Protein AF-A0A5J4N6K6-F1 (afdb_monomer_lite)

Structure (mmCIF, N/CA/C/O backbone):
data_AF-A0A5J4N6K6-F1
#
_entry.id   AF-A0A5J4N6K6-F1
#
loop_
_atom_site.group_PDB
_atom_site.id
_atom_site.type_symbol
_atom_site.label_atom_id
_atom_site.label_alt_id
_atom_site.label_comp_id
_atom_site.label_asym_id
_atom_site.label_entity_id
_atom_site.label_seq_id
_atom_site.pdbx_PDB_ins_code
_atom_site.Cartn_x
_atom_site.Cartn_y
_atom_site.Cartn_z
_atom_site.occupancy
_atom_site.B_iso_or_equiv
_atom_site.auth_seq_id
_atom_site.auth_comp_id
_atom_site.auth_asym_id
_atom_site.auth_atom_id
_atom_site.pdbx_PDB_model_num
ATOM 1 N N . MET A 1 1 ? 20.820 5.155 -58.639 1.00 45.56 1 MET A N 1
ATOM 2 C CA . MET A 1 1 ? 19.519 4.553 -58.277 1.00 45.56 1 MET A CA 1
ATOM 3 C C . MET A 1 1 ? 19.661 3.046 -58.400 1.00 45.56 1 MET A C 1
ATOM 5 O O . MET A 1 1 ? 19.700 2.558 -59.518 1.00 45.56 1 MET A O 1
ATOM 9 N N . MET A 1 2 ? 19.829 2.336 -57.283 1.00 40.25 2 MET A N 1
ATOM 10 C CA . MET A 1 2 ? 19.807 0.869 -57.244 1.00 40.25 2 MET A CA 1
ATOM 11 C C . MET A 1 2 ? 18.476 0.452 -56.613 1.00 40.25 2 MET A C 1
ATOM 13 O O . MET A 1 2 ? 18.190 0.846 -55.486 1.00 40.25 2 MET A O 1
ATOM 17 N N . TYR A 1 3 ? 17.645 -0.262 -57.370 1.00 41.50 3 TYR A N 1
ATOM 18 C CA . TYR A 1 3 ? 16.373 -0.819 -56.907 1.00 41.50 3 TYR A CA 1
ATOM 19 C C . TYR A 1 3 ? 16.676 -2.117 -56.145 1.00 41.50 3 TYR A C 1
ATOM 21 O O . TYR A 1 3 ? 17.150 -3.077 -56.750 1.00 41.50 3 TYR A O 1
ATOM 29 N N . HIS A 1 4 ? 16.449 -2.140 -54.828 1.00 50.00 4 HIS A N 1
ATOM 30 C CA . HIS A 1 4 ? 16.527 -3.373 -54.041 1.00 50.00 4 HIS A CA 1
ATOM 31 C C . HIS A 1 4 ? 15.254 -4.207 -54.236 1.00 50.00 4 HIS A C 1
ATOM 33 O O . HIS A 1 4 ? 14.140 -3.685 -54.198 1.00 50.00 4 HIS A O 1
ATOM 39 N N . SER A 1 5 ? 15.456 -5.504 -54.472 1.00 45.31 5 SER A N 1
ATOM 40 C CA . SER A 1 5 ? 14.424 -6.525 -54.663 1.00 45.31 5 SER A CA 1
ATOM 41 C C . SER A 1 5 ? 13.530 -6.666 -53.413 1.00 45.31 5 SER A C 1
ATOM 43 O O . SER A 1 5 ? 14.051 -6.643 -52.294 1.00 45.31 5 SER A O 1
ATOM 45 N N . PRO A 1 6 ? 12.196 -6.817 -53.555 1.00 57.72 6 PRO A N 1
ATOM 46 C CA . PRO A 1 6 ? 11.258 -6.862 -52.427 1.00 57.72 6 PRO A CA 1
ATOM 47 C C . PRO A 1 6 ? 11.398 -8.099 -51.517 1.00 57.72 6 PRO A C 1
ATOM 49 O O . PRO A 1 6 ? 10.884 -8.074 -50.400 1.00 57.72 6 PRO A O 1
ATOM 52 N N . GLU A 1 7 ? 12.107 -9.151 -51.942 1.00 53.66 7 GLU A N 1
ATOM 53 C CA . GLU A 1 7 ? 12.211 -10.419 -51.195 1.00 53.66 7 GLU A CA 1
ATOM 54 C C . GLU A 1 7 ? 13.235 -10.375 -50.043 1.00 53.66 7 GLU A C 1
ATOM 56 O O . GLU A 1 7 ? 12.949 -10.861 -48.943 1.00 53.66 7 GLU A O 1
ATOM 61 N N . ASP A 1 8 ? 14.369 -9.687 -50.232 1.00 51.59 8 ASP A N 1
ATOM 62 C CA . ASP A 1 8 ? 15.392 -9.521 -49.184 1.00 51.59 8 ASP A CA 1
ATOM 63 C C . ASP A 1 8 ? 14.868 -8.674 -48.016 1.00 51.59 8 ASP A C 1
ATOM 65 O O . ASP A 1 8 ? 15.194 -8.905 -46.850 1.00 51.59 8 ASP A O 1
ATOM 69 N N . THR A 1 9 ? 13.979 -7.722 -48.311 1.00 55.19 9 THR A N 1
ATOM 70 C CA . THR A 1 9 ? 13.373 -6.854 -47.293 1.00 55.19 9 THR A CA 1
ATOM 71 C C . THR A 1 9 ? 12.440 -7.656 -46.380 1.00 55.19 9 THR A C 1
ATOM 73 O O . THR A 1 9 ? 12.446 -7.463 -45.166 1.00 55.19 9 THR A O 1
ATOM 76 N N . SER A 1 10 ? 11.678 -8.611 -46.924 1.00 52.47 10 SER A N 1
ATOM 77 C CA . SER A 1 10 ? 10.756 -9.441 -46.137 1.00 52.47 10 SER A CA 1
ATOM 78 C C . SER A 1 10 ? 11.451 -10.475 -45.247 1.00 52.47 10 SER A C 1
ATOM 80 O O . SER A 1 10 ? 11.034 -10.654 -44.101 1.00 52.47 10 SER A O 1
ATOM 82 N N . ALA A 1 11 ? 12.522 -11.116 -45.727 1.00 53.66 1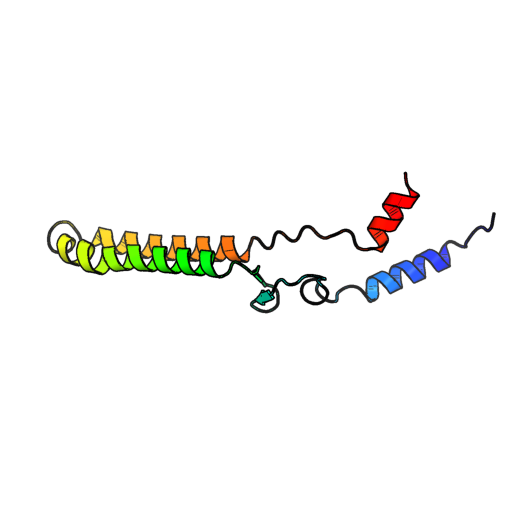1 ALA A N 1
ATOM 83 C CA . ALA A 1 11 ? 13.278 -12.097 -44.944 1.00 53.66 11 ALA A CA 1
ATOM 84 C C . ALA A 1 11 ? 14.033 -11.428 -43.783 1.00 53.66 11 ALA A C 1
ATOM 86 O O . ALA A 1 11 ? 13.966 -11.893 -42.647 1.00 53.66 11 ALA A O 1
ATOM 87 N N . THR A 1 12 ? 14.637 -10.262 -44.033 1.00 54.75 12 THR A N 1
ATOM 88 C CA . THR A 1 12 ? 15.370 -9.507 -43.005 1.00 54.75 12 THR A CA 1
ATOM 89 C C . THR A 1 12 ? 14.439 -8.966 -41.909 1.00 54.75 12 THR A C 1
ATOM 91 O O . THR A 1 12 ? 14.781 -8.993 -40.728 1.00 54.75 12 THR A O 1
ATOM 94 N N . VAL A 1 13 ? 13.224 -8.520 -42.262 1.00 56.50 13 VAL A N 1
ATOM 95 C CA . VAL A 1 13 ? 12.217 -8.052 -41.285 1.00 56.50 13 VAL A CA 1
ATOM 96 C C . VAL A 1 13 ? 11.658 -9.207 -40.444 1.00 56.50 13 VAL A C 1
ATOM 98 O O . VAL A 1 13 ? 11.382 -9.019 -39.257 1.00 56.50 13 VAL A O 1
ATOM 101 N N . CYS A 1 14 ? 11.506 -10.399 -41.029 1.00 52.06 14 CYS A N 1
ATOM 102 C CA . CYS A 1 14 ? 11.060 -11.592 -40.307 1.00 52.06 14 CYS A CA 1
ATOM 103 C C . CYS A 1 14 ? 12.132 -12.078 -39.314 1.00 52.06 14 CYS A C 1
ATOM 105 O O . CYS A 1 14 ? 11.819 -12.361 -38.161 1.00 52.06 14 CYS A O 1
ATOM 107 N N . GLU A 1 15 ? 13.408 -12.047 -39.706 1.00 52.44 15 GLU A N 1
ATOM 108 C CA . GLU A 1 15 ? 14.535 -12.458 -38.858 1.00 52.44 15 GLU A CA 1
ATOM 109 C C . GLU A 1 15 ? 14.796 -11.474 -37.697 1.00 52.44 15 GLU A C 1
ATOM 111 O O . GLU A 1 15 ? 15.072 -11.888 -36.568 1.00 52.44 15 GLU A O 1
ATOM 116 N N . MET A 1 16 ? 14.577 -10.168 -37.910 1.00 51.62 16 MET A N 1
ATOM 117 C CA . MET A 1 16 ? 14.571 -9.175 -36.822 1.00 51.62 16 MET A CA 1
ATOM 118 C C . MET A 1 16 ? 13.359 -9.305 -35.883 1.00 51.62 16 MET A C 1
ATOM 120 O O . MET A 1 16 ? 13.461 -8.949 -34.707 1.00 51.62 16 MET A O 1
ATOM 124 N N . ARG A 1 17 ? 12.222 -9.834 -36.362 1.00 52.09 17 ARG A N 1
ATOM 125 C CA . ARG A 1 17 ? 11.062 -10.187 -35.520 1.00 52.09 17 ARG A CA 1
ATOM 126 C C . ARG A 1 17 ? 11.295 -11.451 -34.693 1.00 52.09 17 ARG A C 1
ATOM 128 O O . ARG A 1 17 ? 10.741 -11.535 -33.605 1.00 52.09 17 ARG A O 1
ATOM 135 N N . GLU A 1 18 ? 12.104 -12.399 -35.162 1.00 49.62 18 GLU A N 1
ATOM 136 C CA . GLU A 1 18 ? 12.398 -13.658 -34.454 1.00 49.62 18 GLU A CA 1
ATOM 137 C C . GLU A 1 18 ? 13.440 -13.469 -33.329 1.00 49.62 18 GLU A C 1
ATOM 139 O O . GLU A 1 18 ? 13.333 -14.066 -32.259 1.00 49.62 18 GLU A O 1
ATOM 144 N N . ALA A 1 19 ? 14.403 -12.553 -33.501 1.00 52.06 19 ALA A N 1
ATOM 145 C CA . ALA A 1 19 ? 15.308 -12.114 -32.428 1.00 52.06 19 ALA A CA 1
ATOM 146 C C . ALA A 1 19 ? 14.604 -11.261 -31.343 1.00 52.06 19 ALA A C 1
ATOM 148 O O . ALA A 1 19 ? 15.204 -10.885 -30.327 1.00 52.06 19 ALA A O 1
ATOM 149 N N . ALA A 1 20 ? 13.319 -10.951 -31.539 1.00 55.34 20 ALA A N 1
ATOM 150 C CA . ALA A 1 20 ? 12.502 -10.182 -30.621 1.00 55.34 20 ALA A CA 1
ATOM 151 C C . ALA A 1 20 ? 11.928 -11.072 -29.512 1.00 55.34 20 ALA A C 1
ATOM 153 O O . ALA A 1 20 ? 10.914 -11.742 -29.669 1.00 55.34 20 ALA A O 1
ATOM 154 N N . SER A 1 21 ? 12.560 -11.025 -28.344 1.00 57.38 21 SER A N 1
ATOM 155 C CA . SER A 1 21 ? 11.889 -10.711 -27.070 1.00 57.38 21 SER A CA 1
ATOM 156 C C . SER A 1 21 ? 12.841 -11.026 -25.919 1.00 57.38 21 SER A C 1
ATOM 158 O O . SER A 1 21 ? 12.550 -11.800 -25.006 1.00 57.38 21 SER A O 1
ATOM 160 N N . VAL A 1 22 ? 14.031 -10.420 -25.938 1.00 57.16 22 VAL A N 1
ATOM 161 C CA . VAL A 1 22 ? 14.746 -10.243 -24.674 1.00 57.16 22 VAL A CA 1
ATOM 162 C C . VAL A 1 22 ? 13.900 -9.236 -23.898 1.00 57.16 22 VAL A C 1
ATOM 164 O O . VAL A 1 22 ? 13.710 -8.116 -24.378 1.00 57.16 22 VAL A O 1
ATOM 167 N N . PRO A 1 23 ? 13.298 -9.620 -22.762 1.00 59.59 23 PRO A N 1
ATOM 168 C CA . PRO A 1 23 ? 12.308 -8.774 -22.126 1.00 59.59 23 PRO A CA 1
ATOM 169 C C . PRO A 1 23 ? 12.975 -7.458 -21.721 1.00 59.59 23 PRO A C 1
ATOM 171 O O . PRO A 1 23 ? 14.034 -7.469 -21.087 1.00 59.59 23 PRO A O 1
ATOM 174 N N . TYR A 1 24 ? 12.359 -6.339 -22.117 1.00 66.69 24 TYR A N 1
ATOM 175 C CA . TYR A 1 24 ? 12.954 -4.997 -22.093 1.00 66.69 24 TYR A CA 1
ATOM 176 C C . TYR A 1 24 ? 13.632 -4.671 -20.751 1.00 66.69 24 TYR A C 1
ATOM 178 O O . TYR A 1 24 ? 14.750 -4.158 -20.756 1.00 66.69 24 TYR A O 1
ATOM 186 N N . TYR A 1 25 ? 13.053 -5.139 -19.626 1.00 60.59 25 TYR A N 1
ATOM 187 C CA . TYR A 1 25 ? 13.599 -5.050 -18.256 1.00 60.59 25 TYR A CA 1
ATOM 188 C C . TYR A 1 25 ? 15.086 -5.468 -18.114 1.00 60.59 25 TYR A C 1
ATOM 190 O O . TYR A 1 25 ? 15.754 -5.008 -17.192 1.00 60.59 25 TYR A O 1
ATOM 198 N N . ARG A 1 26 ? 15.625 -6.334 -18.991 1.00 61.62 26 ARG A N 1
ATOM 199 C CA . ARG A 1 26 ? 17.032 -6.793 -18.963 1.00 61.62 26 ARG A CA 1
ATOM 200 C C . ARG A 1 26 ? 17.995 -5.990 -19.826 1.00 61.62 26 ARG A C 1
ATOM 202 O O . ARG A 1 26 ? 19.192 -6.039 -19.571 1.00 61.62 26 ARG A O 1
ATOM 209 N N . VAL A 1 27 ? 17.483 -5.284 -20.824 1.00 65.75 27 VAL A N 1
ATOM 210 C CA . VAL A 1 27 ? 18.268 -4.511 -21.799 1.00 65.75 27 VAL A CA 1
ATOM 211 C C . VAL A 1 27 ? 18.174 -3.006 -21.545 1.00 65.75 27 VAL A C 1
ATOM 213 O O . VAL A 1 27 ? 18.741 -2.227 -22.303 1.00 65.75 27 VAL A O 1
ATOM 216 N N . HIS A 1 28 ? 17.491 -2.583 -20.473 1.00 62.97 28 HIS A N 1
ATOM 217 C CA . HIS A 1 28 ? 17.355 -1.170 -20.135 1.00 62.97 28 HIS A CA 1
ATOM 218 C C . HIS A 1 28 ? 18.702 -0.481 -19.925 1.00 62.97 28 HIS A C 1
ATOM 220 O O . HIS A 1 28 ? 19.401 -0.785 -18.953 1.00 62.97 28 HIS A O 1
ATOM 226 N N . PRO A 1 29 ? 19.019 0.534 -20.744 1.00 57.78 29 PRO A N 1
ATOM 227 C CA . PRO A 1 29 ? 20.148 1.404 -20.492 1.00 57.78 29 PRO A CA 1
ATOM 228 C C . PRO A 1 29 ? 19.732 2.412 -19.410 1.00 57.78 29 PRO A C 1
ATOM 230 O O . PRO A 1 29 ? 19.211 3.487 -19.697 1.00 57.78 29 PRO A O 1
ATOM 233 N N . GLY A 1 30 ? 19.884 2.041 -18.137 1.00 61.81 30 GLY A N 1
ATOM 234 C CA . GLY A 1 30 ? 19.537 2.907 -17.011 1.00 61.81 30 GLY A CA 1
ATOM 235 C C . GLY A 1 30 ? 19.983 2.347 -15.663 1.00 61.81 30 GLY A C 1
ATOM 236 O O . GLY A 1 30 ? 20.051 1.140 -15.464 1.00 61.81 30 GLY A O 1
ATOM 237 N N . LYS A 1 31 ? 20.261 3.234 -14.702 1.00 61.69 31 LYS A N 1
ATOM 238 C CA . LYS A 1 31 ? 20.697 2.873 -13.338 1.00 61.69 31 LYS A CA 1
ATOM 239 C C . LYS A 1 31 ? 19.529 2.475 -12.411 1.00 61.69 31 LYS A C 1
ATOM 241 O O . LYS A 1 31 ? 19.688 2.476 -11.193 1.00 61.69 31 LYS A O 1
ATOM 246 N N . ASN A 1 32 ? 18.355 2.167 -12.969 1.00 61.69 32 ASN A N 1
ATOM 247 C CA . ASN A 1 32 ? 17.170 1.777 -12.204 1.00 61.69 32 ASN A CA 1
ATOM 248 C C . ASN A 1 32 ? 17.220 0.284 -11.875 1.00 61.69 32 ASN A C 1
ATOM 250 O O . ASN A 1 32 ? 17.534 -0.545 -12.729 1.00 61.69 32 ASN A O 1
ATOM 254 N N . ARG A 1 33 ? 16.903 -0.075 -10.627 1.00 61.19 33 ARG A N 1
ATOM 255 C CA . ARG A 1 33 ? 16.855 -1.478 -10.209 1.00 61.19 33 ARG A CA 1
ATOM 256 C C . ARG A 1 33 ? 15.469 -2.046 -10.490 1.00 61.19 33 ARG A C 1
ATOM 258 O O . ARG A 1 33 ? 14.466 -1.537 -9.999 1.00 61.19 33 ARG A O 1
ATOM 265 N N . PHE A 1 34 ? 15.423 -3.137 -11.241 1.00 66.12 34 PHE A N 1
ATOM 266 C CA . PHE A 1 34 ? 14.208 -3.915 -11.460 1.00 66.12 34 PHE A CA 1
ATOM 267 C C . PHE A 1 34 ? 14.045 -4.912 -10.309 1.00 66.12 34 PHE A C 1
ATOM 269 O O . PHE A 1 34 ? 14.859 -5.822 -10.150 1.00 66.12 34 PHE A O 1
ATOM 276 N N . CYS A 1 35 ? 13.010 -4.747 -9.490 1.00 60.12 35 CYS A N 1
ATOM 277 C CA . CYS A 1 35 ? 12.657 -5.700 -8.440 1.00 60.12 35 CYS A CA 1
ATOM 278 C C . CYS A 1 35 ? 11.678 -6.756 -8.994 1.00 60.12 35 CYS A C 1
ATOM 280 O O . CYS A 1 35 ? 10.927 -6.495 -9.937 1.00 60.12 35 CYS A O 1
ATOM 282 N N . CYS A 1 36 ? 11.694 -7.971 -8.431 1.00 58.03 36 CYS A N 1
ATOM 283 C CA . CYS A 1 36 ? 10.750 -9.056 -8.743 1.00 58.03 36 CYS A CA 1
ATOM 284 C C . CYS A 1 36 ? 10.578 -9.362 -10.250 1.00 58.03 36 CYS A C 1
ATOM 286 O O . CYS A 1 36 ? 9.496 -9.171 -10.806 1.00 58.03 36 CYS A O 1
ATOM 288 N N . ARG A 1 37 ? 11.628 -9.871 -10.924 1.00 56.81 37 ARG A N 1
ATOM 289 C CA . ARG A 1 37 ? 11.571 -10.342 -12.336 1.00 56.81 37 ARG A CA 1
ATOM 290 C C . ARG A 1 37 ? 11.111 -9.279 -13.361 1.00 56.81 37 ARG A C 1
ATOM 292 O O . ARG A 1 37 ? 10.685 -9.644 -14.451 1.00 56.81 37 ARG A O 1
ATOM 299 N N . GLY A 1 38 ? 11.205 -7.988 -13.026 1.00 58.44 38 GLY A N 1
ATOM 300 C CA . GLY A 1 38 ? 10.788 -6.886 -13.903 1.00 58.44 38 GLY A CA 1
ATOM 301 C C . GLY A 1 38 ? 9.367 -6.367 -13.658 1.00 58.44 38 GLY A C 1
ATOM 302 O O . GLY A 1 38 ? 8.885 -5.574 -14.455 1.00 58.44 38 GLY A O 1
ATOM 303 N N . ARG A 1 39 ? 8.690 -6.790 -12.577 1.00 59.94 39 ARG A N 1
ATOM 304 C CA . ARG A 1 39 ? 7.320 -6.343 -12.241 1.00 59.94 39 ARG A CA 1
ATOM 305 C C . ARG A 1 39 ? 7.260 -5.022 -11.473 1.00 59.94 39 ARG A C 1
ATOM 307 O O . ARG A 1 39 ? 6.182 -4.458 -11.361 1.00 59.94 39 ARG A O 1
ATOM 314 N N . GLY A 1 40 ? 8.382 -4.558 -10.930 1.00 58.44 40 GLY A N 1
ATOM 315 C CA . GLY A 1 40 ? 8.483 -3.257 -10.275 1.00 58.44 40 GLY A CA 1
ATOM 316 C C . GLY A 1 40 ? 9.790 -2.579 -10.659 1.00 58.44 40 GLY A C 1
ATOM 317 O O . GLY A 1 40 ? 10.861 -3.188 -10.573 1.00 58.44 40 GLY A O 1
ATOM 318 N N . VAL A 1 41 ? 9.703 -1.329 -11.099 1.00 60.09 41 VAL A N 1
ATOM 319 C CA . VAL A 1 41 ? 10.863 -0.498 -11.431 1.00 60.09 41 VAL A CA 1
ATOM 320 C C . VAL A 1 41 ? 11.113 0.422 -10.263 1.00 60.09 41 VAL A C 1
ATOM 322 O O . VAL A 1 41 ? 10.205 1.108 -9.810 1.00 60.09 41 VAL A O 1
ATOM 325 N N . HIS A 1 42 ? 12.339 0.412 -9.760 1.00 62.31 42 HIS A N 1
ATOM 326 C CA . HIS A 1 42 ? 12.684 1.170 -8.579 1.00 62.31 42 HIS A CA 1
ATOM 327 C C . HIS A 1 42 ? 13.878 2.094 -8.865 1.00 62.31 42 HIS A C 1
ATOM 329 O O . HIS A 1 42 ? 14.972 1.647 -9.227 1.00 62.31 42 HIS A O 1
ATOM 335 N N . SER A 1 43 ? 13.642 3.397 -8.723 1.00 57.03 43 SER A N 1
ATOM 336 C CA . SER A 1 43 ? 14.622 4.479 -8.901 1.00 57.03 43 SER A CA 1
ATOM 337 C C . SER A 1 43 ? 15.362 4.778 -7.585 1.00 57.03 43 SER A C 1
ATOM 339 O O . SER A 1 43 ? 14.926 4.370 -6.522 1.00 57.03 43 SER A O 1
ATOM 341 N N . HIS A 1 44 ? 16.484 5.498 -7.610 1.00 58.75 44 HIS A N 1
ATOM 342 C CA . HIS A 1 44 ? 17.362 5.717 -6.439 1.00 58.75 44 HIS A CA 1
ATOM 343 C C . HIS A 1 44 ? 16.673 6.265 -5.156 1.00 58.75 44 HIS A C 1
ATOM 345 O O . HIS A 1 44 ? 17.169 6.030 -4.056 1.00 58.75 44 HIS A O 1
ATOM 351 N N . GLU A 1 45 ? 15.494 6.886 -5.260 1.00 64.81 45 GLU A N 1
ATOM 352 C CA . GLU A 1 45 ? 14.716 7.461 -4.146 1.00 64.81 45 GLU A CA 1
ATOM 353 C C . GLU A 1 45 ? 13.876 6.436 -3.347 1.00 64.81 45 GLU A C 1
ATOM 355 O O . GLU A 1 45 ? 12.740 6.700 -2.947 1.00 64.81 45 GLU A O 1
ATOM 360 N N . MET A 1 46 ? 14.445 5.260 -3.062 1.00 70.12 46 MET A N 1
ATOM 361 C CA . MET A 1 46 ? 13.819 4.207 -2.236 1.00 70.12 46 MET A CA 1
ATOM 362 C C . MET A 1 46 ? 13.374 4.708 -0.859 1.00 70.12 46 MET A C 1
ATOM 364 O O . MET A 1 46 ? 12.416 4.198 -0.277 1.00 70.12 46 MET A O 1
ATOM 368 N N . CYS A 1 47 ? 14.079 5.710 -0.334 1.00 78.56 47 CYS A N 1
ATOM 369 C CA . CYS A 1 47 ? 13.857 6.252 0.998 1.00 78.56 47 CYS A CA 1
ATOM 370 C C . CYS A 1 47 ? 12.427 6.780 1.164 1.00 78.56 47 CYS A C 1
ATOM 372 O O . CYS A 1 47 ? 11.750 6.413 2.118 1.00 78.56 47 CYS A O 1
ATOM 374 N N . VAL A 1 48 ? 11.925 7.564 0.205 1.00 85.06 48 VAL A N 1
ATOM 375 C CA . VAL A 1 48 ? 10.597 8.189 0.311 1.00 85.06 48 VAL A CA 1
ATOM 376 C C . VAL A 1 48 ? 9.493 7.133 0.305 1.00 85.06 48 VAL A C 1
ATOM 378 O O . VAL A 1 48 ? 8.572 7.204 1.111 1.00 85.06 48 VAL A O 1
ATOM 381 N N . PHE A 1 49 ? 9.625 6.098 -0.526 1.00 85.06 49 PHE A N 1
ATOM 382 C CA . PHE A 1 49 ? 8.679 4.983 -0.565 1.00 85.06 49 PHE A CA 1
ATOM 383 C C . PHE A 1 49 ? 8.619 4.225 0.768 1.00 85.06 49 PHE A C 1
ATOM 385 O O . PHE A 1 49 ? 7.534 4.013 1.315 1.00 85.06 49 PHE A O 1
ATOM 392 N N . TYR A 1 50 ? 9.778 3.847 1.318 1.00 85.12 50 TYR A N 1
ATOM 393 C CA . TYR A 1 50 ? 9.833 3.157 2.607 1.00 85.12 50 TYR A CA 1
ATOM 394 C C . TYR A 1 50 ? 9.362 4.047 3.757 1.00 85.12 50 TYR A C 1
ATOM 396 O O . TYR A 1 50 ? 8.687 3.549 4.654 1.00 85.12 50 TYR A O 1
ATOM 404 N N . LEU A 1 51 ? 9.647 5.351 3.716 1.00 90.69 51 LEU A N 1
ATOM 405 C CA . LEU A 1 51 ? 9.133 6.316 4.686 1.00 90.69 51 LEU A CA 1
ATOM 406 C C . LEU A 1 51 ? 7.608 6.418 4.624 1.00 90.69 51 LEU A C 1
ATOM 408 O O . LEU A 1 51 ? 6.966 6.370 5.668 1.00 90.69 51 LEU A O 1
ATOM 412 N N . SER A 1 52 ? 7.007 6.499 3.434 1.00 90.94 52 SER A N 1
ATOM 413 C CA . SER A 1 52 ? 5.547 6.517 3.282 1.00 90.94 52 SER A CA 1
ATOM 414 C C . SER A 1 52 ? 4.902 5.220 3.769 1.00 90.94 52 SER A C 1
ATOM 416 O O . SER A 1 52 ? 3.898 5.273 4.475 1.00 90.94 52 SER A O 1
ATOM 418 N N . LEU A 1 53 ? 5.492 4.062 3.453 1.00 91.06 53 LEU A N 1
ATOM 419 C CA . LEU A 1 53 ? 5.016 2.767 3.943 1.00 91.06 53 LEU A CA 1
ATOM 420 C C . LEU A 1 53 ? 5.121 2.678 5.470 1.00 91.06 53 LEU A C 1
ATOM 422 O O . LEU A 1 53 ? 4.169 2.272 6.132 1.00 91.06 53 LEU A O 1
ATOM 426 N N . PHE A 1 54 ? 6.260 3.083 6.031 1.00 93.56 54 PHE A N 1
ATOM 427 C CA . PHE A 1 54 ? 6.478 3.112 7.473 1.00 93.56 54 PHE A CA 1
ATOM 428 C C . PHE A 1 54 ? 5.492 4.048 8.168 1.00 93.56 54 PHE A C 1
ATOM 430 O O . PHE A 1 54 ? 4.905 3.668 9.175 1.00 93.56 54 PHE A O 1
ATOM 437 N N . LEU A 1 55 ? 5.266 5.242 7.620 1.00 93.88 55 LEU A N 1
ATOM 438 C CA . LEU A 1 55 ? 4.331 6.213 8.178 1.00 93.88 55 LEU A CA 1
ATOM 439 C C . LEU A 1 55 ? 2.890 5.689 8.120 1.00 93.88 55 LEU A C 1
ATOM 441 O O . LEU A 1 55 ? 2.169 5.777 9.109 1.00 93.88 55 LEU A O 1
ATOM 445 N N . LEU A 1 56 ? 2.487 5.084 7.001 1.00 94.44 56 LEU A N 1
ATOM 446 C CA . LEU A 1 56 ? 1.174 4.461 6.839 1.00 94.44 56 LEU A CA 1
ATOM 447 C C . LEU A 1 56 ? 0.950 3.343 7.868 1.00 94.44 56 LEU A C 1
ATOM 449 O O . LEU A 1 56 ? -0.069 3.329 8.559 1.00 94.44 56 LEU A O 1
ATOM 453 N N . VAL A 1 57 ? 1.901 2.414 7.991 1.00 94.25 57 VAL A N 1
ATOM 454 C CA . VAL A 1 57 ? 1.829 1.309 8.960 1.00 94.25 57 VAL A CA 1
ATOM 455 C C . VAL A 1 57 ? 1.896 1.839 10.392 1.00 94.25 57 VAL A C 1
ATOM 457 O O . VAL A 1 57 ? 1.147 1.387 11.249 1.00 94.25 57 VAL A O 1
ATOM 460 N N . GLY A 1 58 ? 2.749 2.825 10.655 1.00 94.94 58 GLY A N 1
ATOM 461 C CA . GLY A 1 58 ? 2.938 3.417 11.974 1.00 94.94 58 GLY A CA 1
ATOM 462 C C . GLY A 1 58 ? 1.685 4.125 12.478 1.00 94.94 58 GLY A C 1
ATOM 463 O O . GLY A 1 58 ? 1.228 3.833 13.578 1.00 94.94 58 GLY A O 1
ATOM 464 N N . VAL A 1 59 ? 1.086 5.004 11.670 1.00 93.81 59 VAL A N 1
ATOM 465 C CA . VAL A 1 59 ? -0.125 5.753 12.051 1.00 93.81 59 VAL A CA 1
ATOM 466 C C . VAL A 1 59 ? -1.308 4.809 12.273 1.00 93.81 59 VAL A C 1
ATOM 468 O O . VAL A 1 59 ? -2.043 4.957 13.248 1.00 93.81 59 VAL A O 1
ATOM 471 N N . THR A 1 60 ? -1.476 3.799 11.416 1.00 92.12 60 THR A N 1
ATOM 472 C CA . THR A 1 60 ? -2.559 2.815 11.568 1.00 92.12 60 THR A CA 1
ATOM 473 C C . THR A 1 60 ? -2.340 1.879 12.756 1.00 92.12 60 THR A C 1
ATOM 475 O O . THR A 1 60 ? -3.276 1.629 13.512 1.00 92.12 60 THR A O 1
ATOM 478 N N . ALA A 1 61 ? -1.113 1.416 13.003 1.00 91.75 61 ALA A N 1
ATOM 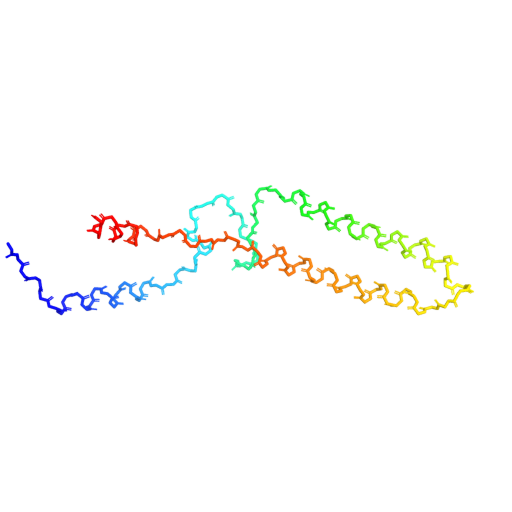479 C CA . ALA A 1 61 ? -0.786 0.642 14.200 1.00 91.75 61 ALA A CA 1
ATOM 480 C C . ALA A 1 61 ? -1.021 1.453 15.483 1.00 91.75 61 ALA A C 1
ATOM 482 O O . ALA A 1 61 ? -1.585 0.932 16.446 1.00 91.75 61 ALA A O 1
ATOM 483 N N . LEU A 1 62 ? -0.651 2.737 15.481 1.00 92.50 62 LEU A N 1
ATOM 484 C CA . LEU A 1 62 ? -0.893 3.647 16.597 1.00 92.50 62 LEU A CA 1
ATOM 485 C C . LEU A 1 62 ? -2.395 3.778 16.882 1.00 92.50 62 LEU A C 1
ATOM 487 O O . LEU A 1 62 ? -2.817 3.662 18.032 1.00 92.50 62 LEU A O 1
ATOM 491 N N . PHE A 1 63 ? -3.209 3.918 15.834 1.00 88.62 63 PHE A N 1
ATOM 492 C CA . PHE A 1 63 ? -4.666 3.911 15.942 1.00 88.62 63 PHE A CA 1
ATOM 493 C C . PHE A 1 63 ? -5.188 2.614 16.589 1.00 88.62 63 PHE A C 1
ATOM 495 O O . PHE A 1 63 ? -5.993 2.661 17.514 1.00 88.62 63 PHE A O 1
ATOM 502 N N . PHE A 1 64 ? -4.694 1.437 16.201 1.00 85.94 64 PHE A N 1
ATOM 503 C CA . PHE A 1 64 ? -5.134 0.186 16.832 1.00 85.94 64 PHE A CA 1
ATOM 504 C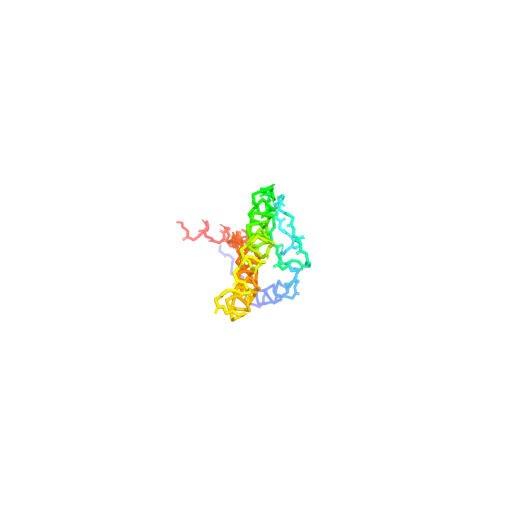 C . PHE A 1 64 ? -4.686 0.036 18.294 1.00 85.94 64 PHE A C 1
ATOM 506 O O . PHE A 1 64 ? -5.445 -0.469 19.120 1.00 85.94 64 PHE A O 1
ATOM 513 N N . ILE A 1 65 ? -3.474 0.470 18.640 1.00 87.81 65 ILE A N 1
ATOM 514 C CA . ILE A 1 65 ? -2.944 0.335 20.006 1.00 87.81 65 ILE A CA 1
ATOM 515 C C . ILE A 1 65 ? -3.681 1.258 20.980 1.00 87.81 65 ILE A C 1
ATOM 517 O O . ILE A 1 65 ? -4.034 0.826 22.079 1.00 87.81 65 ILE A O 1
ATOM 521 N N . PHE A 1 66 ? -3.912 2.511 20.585 1.00 85.62 66 PHE A N 1
ATOM 522 C CA . PHE A 1 66 ? -4.487 3.534 21.456 1.00 85.62 66 PHE A CA 1
ATOM 523 C C . PHE A 1 66 ? -6.001 3.654 21.281 1.00 85.62 66 PHE A C 1
ATOM 525 O O . PHE A 1 66 ? -6.751 3.388 22.221 1.00 85.62 66 PHE A O 1
ATOM 532 N N . GLU A 1 67 ? -6.456 3.996 20.075 1.00 82.31 67 GLU A N 1
ATOM 533 C CA . GLU A 1 67 ? -7.868 4.280 19.800 1.00 82.31 67 GLU A CA 1
ATOM 534 C C . GLU A 1 67 ? -8.716 3.019 19.915 1.00 82.31 67 GLU A C 1
ATOM 536 O O . GLU A 1 67 ? -9.696 3.009 20.656 1.00 82.31 67 GLU A O 1
ATOM 541 N N . ALA A 1 68 ? -8.332 1.911 19.270 1.00 79.56 68 ALA A N 1
ATOM 542 C CA . ALA A 1 68 ? -9.143 0.699 19.366 1.00 79.56 68 ALA A CA 1
ATOM 543 C C . ALA A 1 68 ? -9.183 0.168 20.807 1.00 79.56 68 ALA A C 1
ATOM 545 O O . ALA A 1 68 ? -10.249 -0.227 21.277 1.00 79.56 68 ALA A O 1
ATOM 546 N N . ARG A 1 69 ? -8.080 0.223 21.564 1.00 81.62 69 ARG A N 1
ATOM 547 C CA . ARG A 1 69 ? -8.098 -0.214 22.969 1.00 81.62 69 ARG A CA 1
ATOM 548 C C . ARG A 1 69 ? -9.000 0.651 23.851 1.00 81.62 69 ARG A C 1
ATOM 550 O O . ARG A 1 69 ? -9.655 0.114 24.743 1.00 81.62 69 ARG A O 1
ATOM 557 N N . LEU A 1 70 ? -9.052 1.957 23.601 1.00 76.50 70 LEU A N 1
ATOM 558 C CA . LEU A 1 70 ? -9.866 2.891 24.375 1.00 76.50 70 LEU A CA 1
ATOM 559 C C . LEU A 1 70 ? -11.350 2.877 23.959 1.00 76.50 70 LEU A C 1
ATOM 561 O O . LEU A 1 70 ? -12.225 2.943 24.824 1.00 76.50 70 LEU A O 1
ATOM 565 N N . LEU A 1 71 ? -11.648 2.763 22.659 1.00 67.88 71 LEU A N 1
ATOM 566 C CA . LEU A 1 71 ? -13.007 2.855 22.106 1.00 67.88 71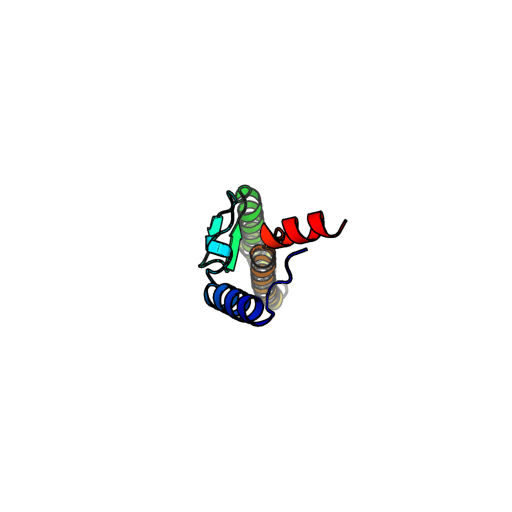 LEU A CA 1
ATOM 567 C C . LEU A 1 71 ? -13.773 1.526 22.103 1.00 67.88 71 LEU A C 1
ATOM 569 O O . LEU A 1 71 ? -14.998 1.546 22.246 1.00 67.88 71 LEU A O 1
ATOM 573 N N . THR A 1 72 ? -13.095 0.378 21.962 1.00 64.94 72 THR A N 1
ATOM 574 C CA . THR A 1 72 ? -13.752 -0.946 21.889 1.00 64.94 72 THR A CA 1
ATOM 575 C C . THR A 1 72 ? -14.696 -1.234 23.063 1.00 64.94 72 THR A C 1
ATOM 577 O O . THR A 1 72 ? -15.804 -1.703 22.804 1.00 64.94 72 THR A O 1
ATOM 580 N N . PRO A 1 73 ? -14.350 -0.939 24.333 1.00 70.50 73 PRO A N 1
ATOM 581 C CA . PRO A 1 73 ? -15.269 -1.197 25.441 1.00 70.50 73 PRO A CA 1
ATOM 582 C C . PRO A 1 73 ? -16.427 -0.193 25.551 1.00 70.50 73 PRO A C 1
ATOM 584 O O . PRO A 1 73 ? -17.334 -0.431 26.343 1.00 70.50 73 PRO A O 1
ATOM 587 N N . ARG A 1 74 ? -16.409 0.936 24.822 1.00 66.00 74 ARG A N 1
ATOM 588 C CA . ARG A 1 74 ? -17.354 2.048 25.045 1.00 66.00 74 ARG A CA 1
ATOM 589 C C . ARG A 1 74 ? -18.327 2.341 23.910 1.00 66.00 74 ARG A C 1
ATOM 591 O O . ARG A 1 74 ? -19.430 2.779 24.211 1.00 66.00 74 ARG A O 1
ATOM 598 N N . LEU A 1 75 ? -17.948 2.158 22.644 1.00 64.12 75 LEU A N 1
ATOM 599 C CA . LEU A 1 75 ? -18.811 2.532 21.514 1.00 64.12 75 LEU A CA 1
ATOM 600 C C . LEU A 1 75 ? -19.307 1.326 20.724 1.00 64.12 75 LEU A C 1
ATOM 602 O O . LEU A 1 75 ? -20.505 1.091 20.690 1.00 64.12 75 LEU A O 1
ATOM 606 N N . THR A 1 76 ? -18.421 0.599 20.042 1.00 72.75 76 THR A N 1
ATOM 607 C CA . THR A 1 76 ? -18.767 -0.594 19.248 1.00 72.75 76 THR A CA 1
ATOM 608 C C . THR A 1 76 ? -17.499 -1.233 18.660 1.00 72.75 76 THR A C 1
ATOM 610 O O . THR A 1 76 ? -16.626 -0.518 18.163 1.00 72.75 76 THR A O 1
ATOM 613 N N . PRO A 1 77 ? -17.402 -2.575 18.605 1.00 75.62 77 PRO A N 1
ATOM 614 C CA . PRO A 1 77 ? -16.266 -3.280 18.000 1.00 75.62 77 PRO A CA 1
ATOM 615 C C . PRO A 1 77 ? -16.248 -3.229 16.459 1.00 75.62 77 PRO A C 1
ATOM 617 O O . PRO A 1 77 ? -15.312 -3.727 15.843 1.00 75.62 77 PRO A O 1
ATOM 620 N N . ALA A 1 78 ? -17.254 -2.631 15.814 1.00 80.12 78 ALA A N 1
ATOM 621 C CA . ALA A 1 78 ? -17.325 -2.528 14.354 1.00 80.12 78 ALA A CA 1
ATOM 622 C C . ALA A 1 78 ? -16.242 -1.603 13.765 1.00 80.12 78 ALA A C 1
ATOM 624 O O . ALA A 1 78 ? -15.719 -1.862 12.683 1.00 80.12 78 ALA A O 1
ATOM 625 N N . VAL A 1 79 ? -15.869 -0.546 14.492 1.00 81.88 79 VAL A N 1
ATOM 626 C CA . VAL A 1 79 ? -14.897 0.467 14.049 1.00 81.88 79 VAL A CA 1
ATOM 627 C C . VAL A 1 79 ? -13.517 -0.127 13.701 1.00 81.88 79 VAL A C 1
ATOM 629 O O . VAL A 1 79 ? -13.052 0.100 12.581 1.00 81.88 79 VAL A O 1
ATOM 632 N N . PRO A 1 80 ? -12.854 -0.922 14.570 1.00 84.25 80 PRO A N 1
ATOM 633 C CA . PRO A 1 80 ? -11.556 -1.517 14.237 1.00 84.25 80 PRO A CA 1
ATOM 634 C C . PRO A 1 80 ? -11.628 -2.532 13.087 1.00 84.25 80 PRO A C 1
ATOM 636 O O . PRO A 1 80 ? -10.655 -2.678 12.350 1.00 84.25 80 PRO A O 1
ATOM 639 N N . VAL A 1 81 ? -12.770 -3.198 12.887 1.00 85.69 81 VAL A N 1
ATOM 640 C CA . VAL A 1 81 ? -12.951 -4.144 11.774 1.00 85.69 81 VAL A CA 1
ATOM 641 C C . VAL A 1 81 ? -12.893 -3.407 10.435 1.00 85.69 81 VAL A C 1
ATOM 643 O O . VAL A 1 81 ? -12.100 -3.774 9.569 1.00 85.69 81 VAL A O 1
ATOM 646 N N . PHE A 1 82 ? -13.660 -2.323 10.275 1.00 89.31 82 PHE A N 1
ATOM 647 C CA . PHE A 1 82 ? -13.601 -1.502 9.060 1.00 89.31 82 PHE A CA 1
ATOM 648 C C . PHE A 1 82 ? -12.225 -0.865 8.858 1.00 89.31 82 PHE A C 1
ATOM 650 O O . PHE A 1 82 ? -11.717 -0.862 7.737 1.00 89.31 82 PHE A O 1
ATOM 657 N N . ALA A 1 83 ? -11.592 -0.386 9.932 1.00 88.25 83 ALA A N 1
ATOM 658 C CA . ALA A 1 83 ? -10.240 0.160 9.865 1.00 88.25 83 ALA A CA 1
ATOM 659 C C . ALA A 1 83 ? -9.227 -0.873 9.340 1.00 88.25 83 ALA A C 1
ATOM 661 O O . ALA A 1 83 ? -8.375 -0.530 8.522 1.00 88.25 83 ALA A O 1
ATOM 662 N N . ALA A 1 84 ? -9.340 -2.142 9.747 1.00 89.75 84 ALA A N 1
ATOM 663 C CA . ALA A 1 84 ? -8.453 -3.203 9.277 1.00 89.75 84 ALA A CA 1
ATOM 664 C C . ALA A 1 84 ? -8.659 -3.491 7.783 1.00 89.75 84 ALA A C 1
ATOM 666 O O . ALA A 1 84 ? -7.688 -3.542 7.028 1.00 89.75 84 ALA A O 1
ATOM 667 N N . PHE A 1 85 ? -9.911 -3.610 7.329 1.00 93.06 85 PHE A N 1
ATOM 668 C CA . PHE A 1 85 ? -10.217 -3.787 5.904 1.00 93.06 85 PHE A CA 1
ATOM 669 C C . PHE A 1 85 ? -9.689 -2.631 5.051 1.00 93.06 85 PHE A C 1
ATOM 671 O O . PHE A 1 85 ? -9.038 -2.863 4.030 1.00 93.06 85 PHE A O 1
ATOM 678 N N . LEU A 1 86 ? -9.926 -1.391 5.484 1.00 92.94 86 LEU A N 1
ATOM 679 C CA . LEU A 1 86 ? -9.438 -0.201 4.790 1.00 92.94 86 LEU A CA 1
ATOM 680 C C . LEU A 1 86 ? -7.910 -0.139 4.778 1.00 92.94 86 LEU A C 1
ATOM 682 O O . LEU A 1 86 ? -7.335 0.214 3.755 1.00 92.94 86 LEU A O 1
ATOM 686 N N . PHE A 1 87 ? -7.240 -0.538 5.858 1.00 92.69 87 PHE A N 1
ATOM 687 C CA . PHE A 1 87 ? -5.781 -0.603 5.905 1.00 92.69 87 PHE A CA 1
ATOM 688 C C . PHE A 1 87 ? -5.209 -1.570 4.863 1.00 92.69 87 PHE A C 1
ATOM 690 O O . PHE A 1 87 ? -4.321 -1.186 4.102 1.00 92.69 87 PHE A O 1
ATOM 697 N N . PHE A 1 88 ? -5.740 -2.793 4.768 1.00 93.19 88 PHE A N 1
ATOM 698 C CA . PHE A 1 88 ? -5.306 -3.745 3.741 1.00 93.19 88 PHE A CA 1
ATOM 699 C C . PHE A 1 88 ? -5.613 -3.247 2.328 1.00 93.19 88 PHE A C 1
ATOM 701 O O . PHE A 1 88 ? -4.783 -3.410 1.434 1.00 93.19 88 PHE A O 1
ATOM 708 N N . TYR A 1 89 ? -6.767 -2.606 2.126 1.00 94.62 89 TYR A N 1
ATOM 709 C CA . TYR A 1 89 ? -7.111 -1.990 0.848 1.00 94.62 89 TYR A CA 1
ATOM 710 C C . TYR A 1 89 ? -6.112 -0.891 0.469 1.00 94.62 89 TYR A C 1
ATOM 712 O O . TYR A 1 89 ? -5.558 -0.915 -0.629 1.00 94.62 89 TYR A O 1
ATOM 720 N N . VAL A 1 90 ? -5.809 0.028 1.390 1.00 93.69 90 VAL A N 1
ATOM 721 C CA . VAL A 1 90 ? -4.844 1.109 1.165 1.00 93.69 90 VAL A CA 1
ATOM 722 C C . VAL A 1 90 ? -3.451 0.542 0.908 1.00 93.69 90 VAL A C 1
ATOM 724 O O . VAL A 1 90 ? -2.830 0.933 -0.075 1.00 93.69 90 VAL A O 1
ATOM 727 N N . LEU A 1 91 ? -2.986 -0.434 1.693 1.00 92.44 91 LEU A N 1
ATOM 728 C CA . LEU A 1 91 ? -1.719 -1.125 1.432 1.00 92.44 91 LEU A CA 1
ATOM 729 C C . LEU A 1 91 ? -1.686 -1.750 0.035 1.00 92.44 91 LEU A C 1
ATOM 731 O O . LEU A 1 91 ? -0.726 -1.548 -0.703 1.00 92.44 91 LEU A O 1
ATOM 735 N N . ALA A 1 92 ? -2.734 -2.476 -0.356 1.00 91.44 92 ALA A N 1
ATOM 736 C CA . ALA A 1 92 ? -2.813 -3.100 -1.671 1.00 91.44 92 ALA A CA 1
ATOM 737 C C . ALA A 1 92 ? -2.804 -2.055 -2.795 1.00 91.44 92 ALA A C 1
ATOM 739 O O . ALA A 1 92 ? -2.084 -2.224 -3.777 1.00 91.44 92 ALA A O 1
ATOM 740 N N . THR A 1 93 ? -3.556 -0.959 -2.651 1.00 90.69 93 THR A N 1
ATOM 741 C CA . THR A 1 93 ? -3.545 0.143 -3.625 1.00 90.69 93 THR A CA 1
ATOM 742 C C . THR A 1 93 ? -2.196 0.852 -3.678 1.00 90.69 93 THR A C 1
ATOM 744 O O . THR A 1 93 ? -1.738 1.143 -4.773 1.00 90.69 93 THR A O 1
ATOM 747 N N . PHE A 1 94 ? -1.523 1.048 -2.543 1.00 89.94 94 PHE A N 1
ATOM 748 C CA . PHE A 1 94 ? -0.192 1.645 -2.458 1.00 89.94 94 PHE A CA 1
ATOM 749 C C . PHE A 1 94 ? 0.859 0.777 -3.149 1.00 89.94 94 PHE A C 1
ATOM 751 O O . PHE A 1 94 ? 1.612 1.268 -3.982 1.00 89.94 94 PHE A O 1
ATOM 758 N N . PHE A 1 95 ? 0.882 -0.529 -2.871 1.00 86.88 95 PHE A N 1
ATOM 759 C CA . PHE A 1 95 ? 1.767 -1.449 -3.586 1.00 86.88 95 PHE A CA 1
ATOM 760 C C . PHE A 1 95 ? 1.423 -1.515 -5.072 1.00 86.88 95 PHE A C 1
ATOM 762 O O . PHE A 1 95 ? 2.324 -1.564 -5.908 1.00 86.88 95 PHE A O 1
ATOM 769 N N . ARG A 1 96 ? 0.130 -1.486 -5.418 1.00 83.75 96 ARG A N 1
ATOM 770 C CA . ARG A 1 96 ? -0.304 -1.459 -6.812 1.00 83.75 96 ARG A CA 1
ATOM 771 C C . ARG A 1 96 ? 0.224 -0.214 -7.501 1.00 83.75 96 ARG A C 1
ATOM 773 O O . ARG A 1 96 ? 0.902 -0.376 -8.499 1.00 83.75 96 ARG A O 1
ATOM 780 N N . THR A 1 97 ? -0.018 0.991 -7.002 1.00 84.12 97 THR A N 1
ATOM 781 C CA . THR A 1 97 ? 0.454 2.223 -7.653 1.00 84.12 97 THR A CA 1
ATOM 782 C C . THR A 1 97 ? 1.977 2.308 -7.672 1.00 84.12 97 THR A C 1
ATOM 784 O O . THR A 1 97 ? 2.546 2.571 -8.724 1.00 84.12 97 THR A O 1
ATOM 787 N N . ALA A 1 98 ? 2.648 1.977 -6.568 1.00 80.69 98 ALA A N 1
ATOM 788 C CA . ALA A 1 98 ? 4.102 2.051 -6.473 1.00 80.69 98 ALA A CA 1
ATOM 789 C C . ALA A 1 98 ? 4.842 1.072 -7.395 1.00 80.69 98 ALA A C 1
ATOM 791 O O . ALA A 1 98 ? 5.945 1.373 -7.841 1.00 80.69 98 ALA A O 1
ATOM 792 N N . PHE A 1 99 ? 4.264 -0.098 -7.687 1.00 74.31 99 PHE A N 1
ATOM 793 C CA . PHE A 1 99 ? 4.854 -1.050 -8.634 1.00 74.31 99 PHE A CA 1
ATOM 794 C C . PHE A 1 99 ? 4.293 -0.924 -10.057 1.00 74.31 99 PHE A C 1
ATOM 796 O O . PHE A 1 99 ? 4.973 -1.321 -10.999 1.00 74.31 99 PHE A O 1
ATOM 803 N N . THR A 1 100 ? 3.083 -0.376 -10.219 1.00 72.12 100 THR A N 1
ATOM 804 C CA . THR A 1 100 ? 2.409 -0.175 -11.521 1.00 72.12 100 THR A CA 1
ATOM 805 C C . THR A 1 100 ? 2.791 1.141 -12.187 1.00 72.12 100 THR A C 1
ATOM 807 O O . THR A 1 100 ? 2.450 1.323 -13.349 1.00 72.12 100 THR A O 1
ATOM 810 N N . ASP A 1 101 ? 3.559 2.011 -11.531 1.00 66.44 101 ASP A N 1
ATOM 811 C CA . ASP A 1 101 ? 4.195 3.159 -12.182 1.00 66.44 101 ASP A CA 1
ATOM 812 C C . ASP A 1 101 ? 5.668 2.900 -12.574 1.00 66.44 101 ASP A C 1
ATOM 814 O O . ASP A 1 101 ? 6.567 3.641 -12.168 1.00 66.44 101 ASP A O 1
ATOM 818 N N . PRO A 1 102 ? 6.004 1.866 -13.378 1.00 57.09 102 PRO A N 1
ATOM 819 C CA . PRO A 1 102 ? 7.212 1.935 -14.157 1.00 57.09 102 PRO A CA 1
ATOM 820 C C . PRO A 1 102 ? 6.898 2.875 -15.320 1.00 57.09 102 PRO A C 1
ATOM 822 O O . PRO A 1 102 ? 6.536 2.419 -16.403 1.00 57.09 102 PRO A O 1
ATOM 825 N N . GLY A 1 103 ? 7.025 4.185 -15.092 1.00 59.09 103 GLY A N 1
ATOM 826 C CA . GLY A 1 103 ? 6.991 5.253 -16.100 1.00 59.09 103 GLY A CA 1
ATOM 827 C C . GLY A 1 103 ? 8.138 5.149 -17.114 1.00 59.09 103 GLY A C 1
ATOM 828 O O . GLY A 1 103 ? 8.836 6.111 -17.424 1.00 59.09 103 GLY A O 1
ATOM 829 N N . ILE A 1 104 ? 8.380 3.943 -17.609 1.00 59.28 104 ILE A N 1
ATOM 830 C CA . ILE A 1 104 ? 9.222 3.628 -18.735 1.00 59.28 104 ILE A CA 1
ATOM 831 C C . ILE A 1 104 ? 8.384 3.971 -19.957 1.00 59.28 104 ILE A C 1
ATOM 833 O O . ILE A 1 104 ? 7.638 3.157 -20.496 1.00 59.28 104 ILE A O 1
ATOM 837 N N . ILE A 1 105 ? 8.507 5.217 -20.392 1.00 57.56 105 ILE A N 1
ATOM 838 C CA . ILE A 1 105 ? 8.206 5.542 -21.777 1.00 57.56 105 ILE A CA 1
ATOM 839 C C . ILE A 1 105 ? 9.254 4.775 -22.590 1.00 57.56 105 ILE A C 1
ATOM 841 O O . ILE A 1 105 ? 10.450 4.977 -22.337 1.00 57.56 105 ILE A O 1
ATOM 845 N N . PRO A 1 106 ? 8.860 3.864 -23.498 1.00 54.75 106 PRO A N 1
ATOM 846 C CA . PRO A 1 106 ? 9.814 3.192 -24.363 1.00 54.75 106 PRO A CA 1
ATOM 847 C C . PRO A 1 106 ? 10.601 4.276 -25.096 1.00 54.75 106 PRO A C 1
ATOM 849 O O . PRO A 1 106 ? 10.063 5.019 -25.915 1.00 54.75 106 PRO A O 1
ATOM 852 N N . ARG A 1 107 ? 11.882 4.432 -24.738 1.00 58.22 107 ARG A N 1
ATOM 853 C CA . ARG A 1 107 ? 12.808 5.226 -25.544 1.00 58.22 107 ARG A CA 1
ATOM 854 C C . ARG A 1 107 ? 12.801 4.553 -26.905 1.00 58.22 107 ARG A C 1
ATOM 856 O O . ARG A 1 107 ? 13.123 3.367 -26.958 1.00 58.22 107 ARG A O 1
ATOM 863 N N . ALA A 1 108 ? 12.405 5.299 -27.939 1.00 56.56 108 ALA A N 1
ATOM 864 C CA . ALA A 1 108 ? 12.467 4.853 -29.323 1.00 56.56 108 ALA A CA 1
ATOM 865 C C . ALA A 1 108 ? 13.776 4.088 -29.514 1.00 56.56 108 ALA A C 1
ATOM 867 O O . ALA A 1 108 ? 14.860 4.616 -29.228 1.00 56.56 108 ALA A O 1
ATOM 868 N N . THR A 1 109 ? 13.659 2.815 -29.882 1.00 61.94 109 THR A N 1
ATOM 869 C CA . THR A 1 109 ? 14.809 1.975 -30.202 1.00 61.94 109 THR A CA 1
ATOM 870 C C . THR A 1 109 ? 15.665 2.746 -31.207 1.00 61.94 109 THR A C 1
ATOM 872 O O . THR A 1 109 ? 15.121 3.506 -32.007 1.00 61.94 109 THR A O 1
ATOM 875 N N . THR A 1 110 ? 16.990 2.605 -31.178 1.00 61.00 110 THR A N 1
ATOM 876 C CA . THR A 1 110 ? 17.892 3.368 -32.068 1.00 61.00 110 THR A CA 1
ATOM 877 C C . THR A 1 110 ? 17.439 3.334 -33.529 1.00 61.00 110 THR A C 1
ATOM 879 O O . THR A 1 110 ? 17.464 4.369 -34.186 1.00 61.00 110 THR A O 1
ATOM 882 N N . ALA A 1 111 ? 16.899 2.194 -33.974 1.00 60.38 111 ALA A N 1
ATOM 883 C CA . ALA A 1 111 ? 16.248 2.044 -35.270 1.00 60.38 111 ALA A CA 1
ATOM 884 C C . ALA A 1 111 ? 15.088 3.038 -35.491 1.00 60.38 111 ALA A C 1
ATOM 886 O O . ALA A 1 111 ? 15.092 3.761 -36.479 1.00 60.38 111 ALA A O 1
ATOM 887 N N . GLU A 1 112 ? 14.119 3.143 -34.576 1.00 61.00 112 GLU A N 1
ATOM 888 C CA . GLU A 1 112 ? 12.989 4.079 -34.711 1.00 61.00 112 GLU A CA 1
ATOM 889 C C . GLU A 1 112 ? 13.427 5.550 -34.673 1.00 61.00 112 GLU A C 1
ATOM 891 O O . GLU A 1 112 ? 12.870 6.385 -35.384 1.00 61.00 112 GLU A O 1
ATOM 896 N N . ALA A 1 113 ? 14.466 5.875 -33.898 1.00 65.75 113 ALA A N 1
ATOM 897 C CA . ALA A 1 113 ? 15.035 7.221 -33.877 1.00 65.75 113 ALA A CA 1
ATOM 898 C C . ALA A 1 113 ? 15.760 7.587 -35.189 1.00 65.75 113 ALA A C 1
ATOM 900 O O . ALA A 1 113 ? 15.794 8.762 -35.556 1.00 65.75 113 ALA A O 1
ATOM 901 N N . GLU A 1 114 ? 16.342 6.614 -35.894 1.00 65.94 114 GLU A N 1
ATOM 902 C CA . GLU A 1 114 ? 16.961 6.819 -37.209 1.00 65.94 114 GLU A CA 1
ATOM 903 C C . GLU A 1 114 ? 15.918 6.954 -38.322 1.00 65.94 114 GLU A C 1
ATOM 905 O O . GLU A 1 114 ? 16.040 7.862 -39.142 1.00 65.94 114 GLU A O 1
ATOM 910 N N . TRP A 1 115 ? 14.843 6.158 -38.296 1.00 6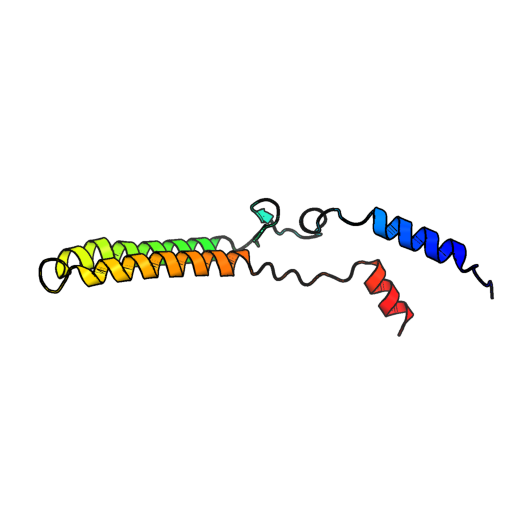0.28 115 TRP A N 1
ATOM 911 C CA . TRP A 1 115 ? 13.721 6.302 -39.233 1.00 60.28 115 TRP A CA 1
ATOM 912 C C . TRP A 1 115 ? 13.091 7.700 -39.181 1.00 60.28 115 TRP A C 1
ATOM 914 O O . TRP A 1 115 ? 12.867 8.305 -40.227 1.00 60.28 115 TRP A O 1
ATOM 924 N N . ILE A 1 116 ? 12.880 8.256 -37.980 1.00 65.62 116 ILE A N 1
ATOM 925 C CA . ILE A 1 116 ? 12.328 9.612 -37.816 1.00 65.62 116 ILE A CA 1
ATOM 926 C C . ILE A 1 116 ? 13.261 10.670 -38.425 1.00 65.62 116 ILE A C 1
ATOM 928 O O . ILE A 1 116 ? 12.790 11.576 -39.109 1.00 65.62 116 ILE A O 1
ATOM 932 N N . LYS A 1 117 ? 14.580 10.541 -38.224 1.00 63.41 117 LYS A N 1
ATOM 933 C CA . LYS A 1 117 ? 15.579 11.477 -38.771 1.00 63.41 117 LYS A CA 1
ATOM 934 C C . LYS A 1 117 ? 15.679 11.445 -40.294 1.00 63.41 117 LYS A C 1
ATOM 936 O O . LYS A 1 117 ? 16.053 12.450 -40.876 1.00 63.41 117 LYS A O 1
ATOM 941 N N . ILE A 1 118 ? 15.398 10.305 -40.921 1.00 67.38 118 ILE A N 1
ATOM 942 C CA . ILE A 1 118 ? 15.426 10.150 -42.384 1.00 67.38 118 ILE 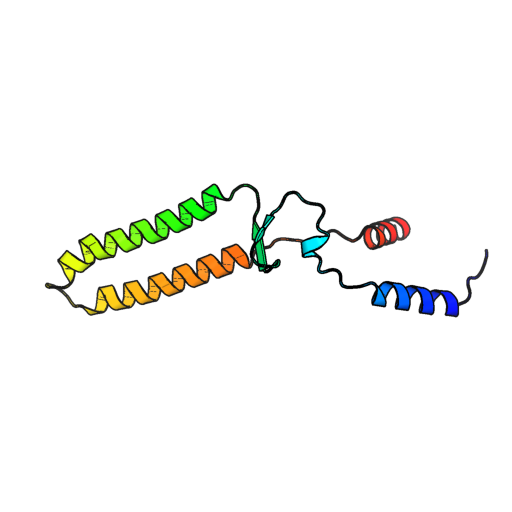A CA 1
ATOM 943 C C . ILE A 1 118 ? 14.128 10.685 -43.022 1.00 67.38 118 ILE A C 1
ATOM 945 O O . ILE A 1 118 ? 14.116 11.025 -44.201 1.00 67.38 118 ILE A O 1
ATOM 949 N N . SER A 1 119 ? 13.037 10.759 -42.250 1.00 59.12 119 SER A N 1
ATOM 950 C CA . SER A 1 119 ? 11.699 11.160 -42.716 1.00 59.12 119 SER A CA 1
ATOM 951 C C . SER A 1 119 ? 11.358 12.657 -42.591 1.00 59.12 119 SER A C 1
ATOM 953 O O . SER A 1 119 ? 10.257 13.048 -42.980 1.00 59.12 119 SER A O 1
ATOM 955 N N . ILE A 1 120 ? 12.266 13.473 -42.043 1.00 48.78 120 ILE A N 1
ATOM 956 C CA . ILE A 1 120 ? 12.166 14.941 -41.889 1.00 48.78 120 ILE A CA 1
ATOM 957 C C . ILE A 1 120 ? 13.199 15.603 -42.796 1.00 48.78 120 ILE A C 1
ATOM 959 O O . ILE A 1 120 ? 12.837 16.611 -43.442 1.00 48.78 120 ILE A O 1
#

Secondary structure (DSSP, 8-state):
-----HHHHHHHHHHHHHS--S-GGGT--SS-EEEGGGTEEE-S-HHHHHHHHHHHHHHHHHIIIIIIHHHTTTS-THHHHHHHHHHHHHHHHHHHHHHH---------HHHHHHHHH--

Sequence (120 aa):
MMYHSPEDTSATVCEMREAASVPYYRVHPGKNRFCCRGRGVHSHEMCVFYLSLFLLVGVTALFFIFEARLLTPRLTPAVPVFAAFLFFYVLATFFRTAFTDPGIIPRATTAEAEWIKISI

pLDDT: mean 70.19, std 15.41, range [40.25, 94.94]

Foldseek 3Di:
DDDDDPPVVVVVVVVVVVPPDPPVQVVDPDPWDQPDVNQATHDPVVVVLVVVVCVLCVVLVVCCVPVVVVCPVPPHNVVVVVSVVVSVVVVVVSVCVRRVPPVCPPPQDVVRVVVVVVVD

Radius of gyration: 25.8 Å; chains: 1; bounding box: 40×29×84 Å

Organism: NCBI:txid34504